Protein AF-Q12K02-F1 (afdb_monomer_lite)

Foldseek 3Di:
DVVVVVQVVAWEWEWEADQQWTWIAGPVPRDIDIFGAKWKWFADPVRDIDGPDGGPVCVVPHDPRIDIDRQQDDDQGRGDDLVSLLVSLLVRQCVPDPDVPDRGAHAYEYDYPDNQVVHDDPVNVVSVQVSVVSSRYPHYHD

Secondary structure (DSSP, 8-state):
-HHHHHTTS--EEEEEE-SS-EEEEETTT--EEEE---EEEEE-TTS-EEEEEESHHHHHT--TTEEEE-TT--SSSS-S-HHHHHHHHHHHHHHT-S-TTS----EEEEEE-SS-TT---HHHHHHHHHHHHHHT-SEEE-

Radius of gyration: 15.6 Å; chains: 1; bounding box: 37×42×51 Å

Organism: Shewanella denitrificans (strain OS217 / ATCC BAA-1090 / DSM 15013) (NCBI:txid318161)

Structure (mmCIF, N/CA/C/O backbone):
data_AF-Q12K02-F1
#
_entry.id   AF-Q12K02-F1
#
loop_
_atom_site.group_PDB
_atom_site.id
_atom_site.type_symbol
_atom_site.label_atom_id
_atom_site.label_alt_id
_atom_site.label_comp_id
_atom_site.label_asym_id
_atom_site.label_entity_id
_atom_site.label_seq_id
_atom_site.pdbx_PDB_ins_code
_atom_site.Cartn_x
_atom_site.Cartn_y
_atom_site.Cartn_z
_atom_site.occupancy
_atom_site.B_iso_or_equiv
_atom_site.auth_seq_id
_atom_site.auth_comp_id
_atom_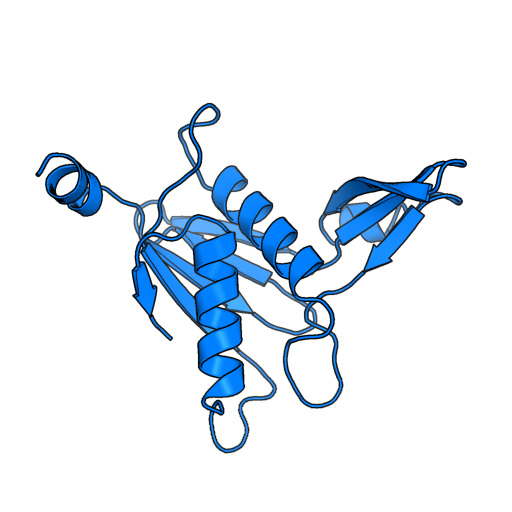site.auth_asym_id
_atom_site.auth_atom_id
_atom_site.pdbx_PDB_model_num
ATOM 1 N N . MET A 1 1 ? 4.641 10.900 27.550 1.00 46.25 1 MET A N 1
ATOM 2 C CA . MET A 1 1 ? 3.232 10.956 28.011 1.00 46.25 1 MET A CA 1
ATOM 3 C C . MET A 1 1 ? 2.286 11.585 26.981 1.00 46.25 1 MET A C 1
ATOM 5 O O . MET A 1 1 ? 1.245 10.995 26.735 1.00 46.25 1 MET A O 1
ATOM 9 N N . LEU A 1 2 ? 2.656 12.682 26.302 1.00 50.12 2 LEU A N 1
ATOM 10 C CA . LEU A 1 2 ? 1.834 13.345 25.263 1.00 50.12 2 LEU A CA 1
ATOM 11 C C . LEU A 1 2 ? 1.413 12.450 24.074 1.00 50.12 2 LEU A C 1
ATOM 13 O O . LEU A 1 2 ? 0.285 12.533 23.598 1.00 50.12 2 LEU A O 1
ATOM 17 N N . THR A 1 3 ? 2.276 11.533 23.629 1.00 49.56 3 THR A N 1
ATOM 18 C CA . THR A 1 3 ? 1.998 10.611 22.507 1.00 49.56 3 THR A CA 1
ATOM 19 C C . THR A 1 3 ? 0.842 9.638 22.760 1.00 49.56 3 THR A C 1
ATOM 21 O O . THR A 1 3 ? 0.254 9.134 21.809 1.00 49.56 3 THR A O 1
ATOM 24 N N . ARG A 1 4 ? 0.506 9.378 24.028 1.00 49.53 4 ARG A N 1
ATOM 25 C CA . ARG A 1 4 ? -0.498 8.387 24.443 1.00 49.53 4 ARG A CA 1
ATOM 26 C C . ARG A 1 4 ? -1.923 8.959 24.489 1.00 49.53 4 ARG A C 1
ATOM 28 O O . ARG A 1 4 ? -2.883 8.203 24.413 1.00 49.53 4 ARG A O 1
ATOM 35 N N . ILE A 1 5 ? -2.048 10.284 24.589 1.00 52.69 5 ILE A N 1
ATOM 36 C CA . ILE A 1 5 ? -3.331 11.004 24.533 1.00 52.69 5 ILE A CA 1
ATOM 37 C C . ILE A 1 5 ? -3.736 11.215 23.068 1.00 52.69 5 ILE A C 1
ATOM 39 O O . ILE A 1 5 ? -4.871 10.949 22.692 1.00 52.69 5 ILE A O 1
ATOM 43 N N . LEU A 1 6 ? -2.777 11.573 22.207 1.00 52.81 6 LEU A N 1
ATOM 44 C CA . LEU A 1 6 ? -3.003 11.711 20.762 1.00 52.81 6 LEU A CA 1
ATOM 45 C C . LEU A 1 6 ? -3.341 10.375 20.072 1.00 52.81 6 LEU A C 1
ATOM 47 O O . LEU A 1 6 ? -4.011 10.374 19.045 1.00 52.81 6 LEU A O 1
ATOM 51 N N . SER A 1 7 ? -2.928 9.230 20.632 1.00 53.25 7 SER A N 1
ATOM 52 C CA . SER A 1 7 ? -3.224 7.911 20.053 1.00 53.25 7 SER A CA 1
ATOM 53 C C . SER A 1 7 ? -4.678 7.454 20.224 1.00 53.25 7 SER A C 1
ATOM 55 O O . SER A 1 7 ? -5.087 6.505 19.553 1.00 53.25 7 SER A O 1
ATOM 57 N N . HIS A 1 8 ? -5.462 8.092 21.101 1.00 53.00 8 HIS A N 1
ATOM 58 C CA . HIS A 1 8 ? -6.903 7.829 21.220 1.00 53.00 8 HIS A CA 1
ATOM 59 C C . HIS A 1 8 ? -7.717 8.473 20.090 1.00 53.00 8 HIS A C 1
ATOM 61 O O . HIS A 1 8 ? -8.802 7.992 19.793 1.00 53.00 8 HIS A O 1
ATOM 67 N N . PHE A 1 9 ? -7.168 9.495 19.428 1.00 62.44 9 PHE A N 1
ATOM 68 C CA . PHE A 1 9 ? -7.780 10.176 18.281 1.00 62.44 9 PHE A CA 1
ATOM 69 C C . PHE A 1 9 ? -7.137 9.787 16.941 1.00 62.44 9 PHE A C 1
ATOM 71 O O . PHE A 1 9 ? -7.443 10.380 15.911 1.00 62.44 9 PHE A O 1
ATOM 78 N N . ALA A 1 10 ? -6.212 8.822 16.944 1.00 71.06 10 ALA A N 1
ATOM 79 C CA . ALA A 1 10 ? -5.603 8.327 15.717 1.00 71.06 10 ALA A CA 1
ATOM 80 C C . ALA A 1 10 ? -6.643 7.545 14.908 1.00 71.06 10 ALA A C 1
ATOM 82 O O . ALA A 1 10 ? -7.257 6.618 15.445 1.00 71.06 10 ALA A O 1
ATOM 83 N N . SER A 1 11 ? -6.811 7.899 13.630 1.00 84.06 11 SER A N 1
ATOM 84 C CA . SER A 1 11 ? -7.697 7.163 12.733 1.00 84.06 11 SER A CA 1
ATOM 85 C C . SER A 1 11 ? -7.277 5.699 12.632 1.00 84.06 11 SER A C 1
ATOM 87 O O . SER A 1 11 ? -6.092 5.353 12.733 1.00 84.06 11 SER A O 1
ATOM 89 N N . VAL A 1 12 ? -8.272 4.830 12.476 1.00 93.81 12 VAL A N 1
ATOM 90 C CA . VAL A 1 12 ? -8.063 3.402 12.253 1.00 93.81 12 VAL A CA 1
ATOM 91 C C . VAL A 1 12 ? -8.254 3.148 10.767 1.00 93.81 12 VAL A C 1
ATOM 93 O O . VAL A 1 12 ? -9.364 3.280 10.259 1.00 93.81 12 VAL A O 1
ATOM 96 N N . LEU A 1 13 ? -7.172 2.792 10.079 1.00 96.75 13 LEU A N 1
ATOM 97 C CA . LEU A 1 13 ? -7.203 2.447 8.664 1.00 96.75 13 LEU A CA 1
ATOM 98 C C . LEU A 1 13 ? -7.251 0.930 8.500 1.00 96.75 13 LEU A C 1
ATOM 100 O O . LEU A 1 13 ? -6.375 0.214 8.990 1.00 96.75 13 LEU A O 1
ATOM 104 N N . TYR A 1 14 ? -8.254 0.445 7.782 1.00 98.31 14 TYR A N 1
ATOM 105 C CA . TYR A 1 14 ? -8.332 -0.940 7.344 1.00 98.31 14 TYR A CA 1
ATOM 106 C C . TYR A 1 14 ? -7.779 -1.058 5.926 1.00 98.31 14 TYR A C 1
ATOM 108 O O . TYR A 1 14 ? -8.332 -0.491 4.986 1.00 98.31 14 TYR A O 1
ATOM 116 N N . VAL A 1 15 ? -6.657 -1.759 5.795 1.00 98.50 15 VAL A N 1
ATOM 117 C CA . VAL A 1 15 ? -5.875 -1.913 4.569 1.00 98.50 15 VAL A CA 1
ATOM 118 C C . VAL A 1 15 ? -6.070 -3.326 4.042 1.00 98.50 15 VAL A C 1
ATOM 120 O O . VAL A 1 15 ? -5.640 -4.291 4.667 1.00 98.50 15 VAL A O 1
ATOM 123 N N . GLN A 1 16 ? -6.687 -3.443 2.875 1.00 98.50 16 GLN A N 1
ATOM 124 C CA . GLN A 1 16 ? -6.903 -4.699 2.170 1.00 98.50 16 GLN A CA 1
ATOM 125 C C . GLN A 1 16 ? -6.043 -4.728 0.907 1.00 98.50 16 GLN A C 1
ATOM 127 O O . GLN A 1 16 ? -6.079 -3.787 0.108 1.00 98.50 16 GLN A O 1
ATOM 132 N N . ILE A 1 17 ? -5.266 -5.798 0.738 1.00 98.19 17 ILE A N 1
ATOM 133 C CA . ILE A 1 17 ? -4.251 -5.899 -0.317 1.00 98.19 17 ILE A CA 1
ATOM 134 C C . ILE A 1 17 ? -4.524 -7.126 -1.184 1.00 98.19 17 ILE A C 1
ATOM 136 O O . ILE A 1 17 ? -4.502 -8.251 -0.687 1.00 98.19 17 ILE A O 1
ATOM 140 N N . TRP A 1 18 ? -4.731 -6.894 -2.477 1.00 97.69 18 TRP A N 1
ATOM 141 C CA . TRP A 1 18 ? -4.741 -7.892 -3.547 1.00 97.69 18 TRP A CA 1
ATOM 142 C C . TRP A 1 18 ? -3.586 -7.601 -4.511 1.00 97.69 18 TRP A C 1
ATOM 144 O O . TRP A 1 18 ? -2.977 -6.530 -4.458 1.00 97.69 18 TRP A O 1
ATOM 154 N N . GLU A 1 19 ? -3.312 -8.510 -5.446 1.00 96.94 19 GLU A N 1
ATOM 155 C CA . GLU A 1 19 ? -2.335 -8.230 -6.503 1.00 96.94 19 GLU A CA 1
ATOM 156 C C . GLU A 1 19 ? -2.779 -7.071 -7.413 1.00 96.94 19 GLU A C 1
ATOM 158 O O . GLU A 1 19 ? -1.957 -6.257 -7.826 1.00 96.94 19 GLU A O 1
ATOM 163 N N . ASN A 1 20 ? -4.075 -6.963 -7.711 1.00 97.12 20 ASN A N 1
ATOM 164 C CA . ASN A 1 20 ? -4.618 -5.991 -8.667 1.00 97.12 20 ASN A CA 1
ATOM 165 C C . ASN A 1 20 ? -5.382 -4.824 -8.018 1.00 97.12 20 ASN A C 1
ATOM 167 O O . ASN A 1 20 ? -5.868 -3.948 -8.733 1.00 97.12 20 ASN A O 1
ATOM 171 N N . ARG A 1 21 ? -5.490 -4.794 -6.685 1.00 98.00 21 ARG A N 1
ATOM 172 C CA . ARG A 1 21 ? -6.269 -3.793 -5.950 1.00 98.00 21 ARG A CA 1
ATOM 173 C C . ARG A 1 21 ? -5.655 -3.509 -4.587 1.00 98.00 21 ARG A C 1
ATOM 175 O O . ARG A 1 21 ? -5.297 -4.422 -3.849 1.00 98.00 21 ARG A O 1
ATOM 182 N N . LEU A 1 22 ? -5.611 -2.238 -4.224 1.00 98.50 22 LEU A N 1
ATOM 183 C CA . LE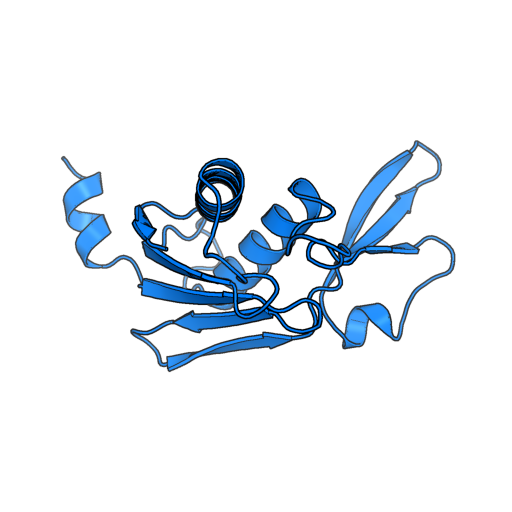U A 1 22 ? -5.353 -1.769 -2.874 1.00 98.50 22 LEU A CA 1
ATOM 184 C C . LEU A 1 22 ? -6.566 -0.969 -2.412 1.00 98.50 22 LEU A C 1
ATOM 186 O O . LEU A 1 22 ? -6.901 0.051 -3.012 1.00 98.50 22 LEU A O 1
ATOM 190 N N . LYS A 1 23 ? -7.182 -1.408 -1.313 1.00 98.62 23 LYS A N 1
ATOM 191 C CA . LYS A 1 23 ? -8.268 -0.675 -0.667 1.00 98.62 23 LYS A CA 1
ATOM 192 C C . LYS A 1 23 ? -7.862 -0.276 0.742 1.00 98.62 23 LYS A C 1
ATOM 194 O O . LYS A 1 23 ? -7.503 -1.128 1.549 1.00 98.62 23 LYS A O 1
ATOM 199 N N . VAL A 1 24 ? -7.957 1.007 1.059 1.00 98.31 24 VAL A N 1
ATOM 200 C CA . VAL A 1 24 ? -7.751 1.540 2.405 1.00 98.31 24 VAL A CA 1
ATOM 201 C C . VAL A 1 24 ? -9.012 2.270 2.822 1.00 98.31 24 VAL A C 1
ATOM 203 O O . VAL A 1 24 ? -9.460 3.172 2.126 1.00 98.31 24 VAL A O 1
ATOM 206 N N . THR A 1 25 ? -9.605 1.857 3.935 1.00 97.88 25 THR A N 1
ATOM 207 C CA . THR A 1 25 ? -10.814 2.477 4.489 1.00 97.88 25 THR A CA 1
ATOM 208 C C . THR A 1 25 ? -10.475 3.126 5.816 1.00 97.88 25 THR A C 1
ATOM 210 O O . THR A 1 25 ? -9.949 2.450 6.703 1.00 97.88 25 THR A O 1
ATOM 213 N N . ASP A 1 26 ? -10.785 4.408 5.973 1.00 95.19 26 ASP A N 1
ATOM 214 C CA . ASP A 1 26 ? -10.817 5.020 7.295 1.00 95.19 26 ASP A CA 1
ATOM 215 C C . ASP A 1 26 ? -12.116 4.606 7.987 1.00 95.19 26 ASP A C 1
ATOM 217 O O . ASP A 1 26 ? -13.214 4.954 7.560 1.00 95.19 26 ASP A O 1
ATOM 221 N N . ILE A 1 27 ? -11.999 3.816 9.053 1.00 93.81 27 ILE A N 1
ATOM 222 C CA . ILE A 1 27 ? -13.157 3.273 9.771 1.00 93.81 27 ILE A CA 1
ATOM 223 C C . ILE A 1 27 ? -13.957 4.378 10.471 1.00 93.81 27 ILE A C 1
ATOM 225 O O . ILE A 1 27 ? -15.151 4.215 10.709 1.00 93.81 27 ILE A O 1
ATOM 229 N N . SER A 1 28 ? -13.312 5.492 10.815 1.00 87.75 28 SER A N 1
ATOM 230 C CA . SER A 1 28 ? -13.957 6.588 11.532 1.00 87.75 28 SER A CA 1
ATOM 231 C C . SER A 1 28 ? -14.762 7.503 10.613 1.00 87.75 28 SER A C 1
ATOM 233 O O . SER A 1 28 ? -15.847 7.932 11.001 1.00 87.75 28 SER A O 1
ATOM 235 N N . THR A 1 29 ? -14.265 7.779 9.403 1.00 90.38 29 THR A N 1
ATOM 236 C CA . THR A 1 29 ? -14.939 8.672 8.443 1.00 90.38 29 THR A CA 1
ATOM 237 C C . THR A 1 29 ? -15.733 7.921 7.375 1.00 90.38 29 THR A C 1
ATOM 239 O O . THR A 1 29 ? -16.635 8.492 6.769 1.00 90.38 29 THR A O 1
ATOM 242 N N . GLY A 1 30 ? -15.417 6.646 7.139 1.00 91.62 30 GLY A N 1
ATOM 243 C CA . GLY A 1 30 ? -15.958 5.850 6.038 1.00 91.62 30 GLY A CA 1
ATOM 244 C C . GLY A 1 30 ? -15.330 6.168 4.678 1.00 91.62 30 GLY A C 1
ATOM 245 O O . GLY A 1 30 ? -15.727 5.572 3.679 1.00 91.62 30 GLY A O 1
ATOM 246 N N . GLU A 1 31 ? -14.361 7.086 4.616 1.00 94.69 31 GLU A N 1
ATOM 247 C CA . GLU A 1 31 ? -13.659 7.419 3.378 1.00 94.69 31 GLU A CA 1
ATOM 248 C C . GLU A 1 31 ? -12.785 6.257 2.908 1.00 94.69 31 GLU A C 1
ATOM 250 O O . GLU A 1 31 ? -12.220 5.498 3.703 1.00 94.69 31 GLU A O 1
ATOM 255 N N . VAL A 1 32 ? -12.666 6.124 1.587 1.00 97.50 32 VAL A N 1
ATOM 256 C CA . VAL A 1 32 ? -12.004 4.984 0.958 1.00 97.50 32 VAL A CA 1
ATOM 257 C C . VAL A 1 32 ? -11.033 5.456 -0.116 1.00 97.50 32 VAL A C 1
ATOM 259 O O . VAL A 1 32 ? -11.397 6.200 -1.023 1.00 97.50 32 VAL A O 1
ATOM 262 N N . PHE A 1 33 ? -9.802 4.962 -0.038 1.00 97.62 33 PHE A N 1
ATOM 263 C CA . PHE A 1 33 ? -8.878 4.888 -1.161 1.00 97.62 33 PHE A CA 1
ATOM 264 C C . PHE A 1 33 ? -9.020 3.501 -1.794 1.00 97.62 33 PHE A C 1
ATOM 266 O O . PHE A 1 33 ? -8.886 2.505 -1.087 1.00 97.62 33 PHE A O 1
ATOM 273 N N . ASP A 1 34 ? -9.313 3.419 -3.089 1.00 98.31 34 ASP A N 1
ATOM 274 C CA . ASP A 1 34 ? -9.562 2.156 -3.792 1.00 98.31 34 ASP A CA 1
ATOM 275 C C . ASP A 1 34 ? -9.055 2.255 -5.232 1.00 98.31 34 ASP A C 1
ATOM 277 O O . ASP A 1 34 ? -9.662 2.936 -6.058 1.00 98.31 34 ASP A O 1
ATOM 281 N N . ASP A 1 35 ? -7.907 1.642 -5.519 1.00 98.25 35 ASP A N 1
ATOM 282 C CA . ASP A 1 35 ? -7.286 1.699 -6.846 1.00 98.25 35 ASP A CA 1
ATOM 283 C C . ASP A 1 35 ? -6.373 0.486 -7.089 1.00 98.25 35 ASP A C 1
ATOM 285 O O . ASP A 1 35 ? -6.071 -0.292 -6.180 1.00 98.25 35 ASP A O 1
ATOM 289 N N . ALA A 1 36 ? -5.899 0.327 -8.322 1.00 97.81 36 ALA A N 1
ATOM 290 C CA . ALA A 1 36 ? -4.865 -0.638 -8.657 1.00 97.81 36 ALA A CA 1
ATOM 291 C C . ALA A 1 36 ? -3.506 -0.218 -8.055 1.00 97.81 36 ALA A C 1
ATOM 293 O O . ALA A 1 36 ? -3.158 0.966 -8.089 1.00 97.81 36 ALA A O 1
ATOM 294 N N . PRO A 1 37 ? -2.688 -1.158 -7.547 1.00 97.50 37 PRO A N 1
ATOM 295 C CA . PRO A 1 37 ? -1.451 -0.855 -6.830 1.00 97.50 37 PRO A CA 1
ATOM 296 C C . PRO A 1 37 ? -0.274 -0.526 -7.766 1.00 97.50 37 PRO A C 1
ATOM 298 O O . PRO A 1 37 ? 0.861 -0.909 -7.502 1.00 97.50 37 PRO A O 1
ATOM 301 N N . TYR A 1 38 ? -0.514 0.175 -8.872 1.00 98.25 38 TYR A N 1
ATOM 302 C CA . TYR A 1 38 ? 0.555 0.602 -9.773 1.00 98.25 38 TYR A CA 1
ATOM 303 C C . TYR A 1 38 ? 1.212 1.879 -9.263 1.00 98.25 38 TYR A C 1
ATOM 305 O O . TYR A 1 38 ? 0.534 2.849 -8.923 1.00 98.25 38 TYR A O 1
ATOM 313 N N . VAL A 1 39 ? 2.540 1.890 -9.251 1.00 98.12 39 VAL A N 1
ATOM 314 C CA . VAL A 1 39 ? 3.355 3.068 -8.961 1.00 98.12 39 VAL A CA 1
ATOM 315 C C . VAL A 1 39 ? 4.198 3.367 -10.187 1.00 98.12 39 VAL A C 1
ATOM 317 O O . VAL A 1 39 ? 4.962 2.520 -10.651 1.00 98.12 39 VAL A O 1
ATOM 320 N N . ILE A 1 40 ? 4.049 4.579 -10.709 1.00 98.06 40 ILE A N 1
ATOM 321 C CA . ILE A 1 40 ? 4.762 5.049 -11.888 1.00 98.06 40 ILE A CA 1
ATOM 322 C C . ILE A 1 40 ? 6.016 5.773 -11.439 1.00 98.06 40 ILE A C 1
ATOM 324 O O . ILE A 1 40 ? 5.961 6.717 -10.645 1.00 98.06 40 ILE A O 1
ATOM 328 N N . ILE A 1 41 ? 7.153 5.293 -11.927 1.00 97.12 41 ILE A N 1
ATOM 329 C CA . ILE A 1 41 ? 8.470 5.802 -11.580 1.00 97.12 41 ILE A CA 1
ATOM 330 C C . ILE A 1 41 ? 9.085 6.410 -12.830 1.00 97.12 41 ILE A C 1
ATOM 332 O O . ILE A 1 41 ? 9.366 5.707 -13.800 1.00 97.12 41 ILE A O 1
ATOM 336 N N . LYS A 1 42 ? 9.341 7.712 -12.780 1.00 96.25 42 LYS A N 1
ATOM 337 C CA . LYS A 1 42 ? 10.092 8.427 -13.805 1.00 96.25 42 LYS A CA 1
ATOM 338 C C . LYS A 1 42 ? 11.584 8.303 -13.534 1.00 96.25 42 LYS A C 1
ATOM 340 O O . LYS A 1 42 ? 12.032 8.527 -12.406 1.00 96.25 42 LYS A O 1
ATOM 345 N N . ILE A 1 43 ? 12.338 7.954 -14.572 1.00 92.94 43 ILE A N 1
ATOM 346 C CA . ILE A 1 43 ? 13.792 7.786 -14.518 1.00 92.94 43 ILE A CA 1
ATOM 347 C C . ILE A 1 43 ? 14.438 8.949 -15.270 1.00 92.94 43 ILE A C 1
ATOM 349 O O . ILE A 1 43 ? 14.112 9.208 -16.428 1.00 92.94 43 ILE A O 1
ATOM 353 N N . PHE A 1 44 ? 15.352 9.653 -14.608 1.00 91.06 44 PHE A N 1
ATOM 354 C CA . PHE A 1 44 ? 16.140 10.723 -15.220 1.00 91.06 44 PHE A CA 1
ATOM 355 C C . PHE A 1 44 ? 17.512 10.223 -15.675 1.00 91.06 44 PHE A C 1
ATOM 357 O O . PHE A 1 44 ? 18.019 9.222 -15.171 1.00 91.06 44 PHE A O 1
ATOM 364 N N . ASP A 1 45 ? 18.159 10.978 -16.565 1.00 85.44 45 ASP A N 1
ATOM 365 C CA . ASP A 1 45 ? 19.437 10.616 -17.200 1.00 85.44 45 ASP A CA 1
ATOM 366 C C . ASP A 1 45 ? 20.577 10.327 -16.204 1.00 85.44 45 ASP A C 1
ATOM 368 O O . ASP A 1 45 ? 21.511 9.590 -16.508 1.00 85.44 45 ASP A O 1
ATOM 372 N N . LYS A 1 46 ? 20.497 10.875 -14.984 1.00 86.44 46 LYS A N 1
ATOM 373 C CA . LYS A 1 46 ? 21.469 10.650 -13.897 1.00 86.44 46 LYS A CA 1
ATOM 374 C C . LYS A 1 46 ? 21.139 9.445 -13.002 1.00 86.44 46 LYS A C 1
ATOM 376 O O . LYS A 1 46 ? 21.767 9.274 -11.962 1.00 86.44 46 LYS A O 1
ATOM 381 N N . GLY A 1 47 ? 20.141 8.637 -13.364 1.00 83.62 47 GLY A N 1
ATOM 382 C CA . GLY A 1 47 ? 19.669 7.493 -12.576 1.00 83.62 47 GLY A CA 1
ATOM 383 C C . GLY A 1 47 ? 18.778 7.861 -11.384 1.00 83.62 47 GLY A C 1
ATOM 384 O O . GLY A 1 47 ? 18.380 6.977 -10.624 1.00 83.62 47 GLY A O 1
ATOM 385 N N . GLU A 1 48 ? 18.446 9.144 -11.217 1.00 89.94 48 GLU A N 1
ATOM 386 C CA . GLU A 1 48 ? 17.475 9.602 -10.224 1.00 89.94 48 GLU A CA 1
ATOM 387 C C . GLU A 1 48 ? 16.083 9.050 -10.556 1.00 89.94 48 GLU A C 1
ATOM 389 O O . GLU A 1 48 ? 15.663 9.039 -11.717 1.00 89.94 48 GLU A O 1
ATOM 394 N N . LYS A 1 49 ? 15.375 8.579 -9.526 1.00 91.62 49 LYS A N 1
ATOM 395 C CA . LYS A 1 49 ? 14.041 7.985 -9.638 1.00 91.62 49 LYS A CA 1
ATOM 396 C C . LYS A 1 49 ? 13.059 8.791 -8.808 1.00 91.62 49 LYS A C 1
ATOM 398 O O . LYS A 1 49 ? 13.283 8.978 -7.613 1.00 91.62 49 LYS A O 1
ATOM 403 N N . ILE A 1 50 ? 11.955 9.203 -9.420 1.00 94.06 50 ILE A N 1
ATOM 404 C CA . ILE A 1 50 ? 10.850 9.858 -8.712 1.00 94.06 50 ILE A CA 1
ATOM 405 C C . ILE A 1 50 ? 9.546 9.132 -8.995 1.00 94.06 50 ILE A C 1
ATOM 407 O O . ILE A 1 50 ? 9.341 8.616 -10.089 1.00 94.06 50 ILE A O 1
ATOM 411 N N . ILE A 1 51 ? 8.645 9.130 -8.019 1.00 95.50 51 ILE A N 1
ATOM 412 C CA . ILE A 1 51 ? 7.277 8.669 -8.243 1.00 95.50 51 ILE A CA 1
ATOM 413 C C . ILE A 1 51 ? 6.526 9.795 -8.952 1.00 95.50 51 ILE A C 1
ATOM 415 O O . ILE A 1 51 ? 6.356 10.871 -8.379 1.00 95.50 51 ILE A O 1
ATOM 419 N N . SER A 1 52 ? 6.110 9.560 -10.195 1.00 96.00 52 SER A N 1
ATOM 420 C CA . SER A 1 52 ? 5.365 10.528 -11.009 1.00 96.00 52 SER A CA 1
ATOM 421 C C . SER A 1 52 ? 3.855 10.292 -10.988 1.00 96.00 52 SER A C 1
ATOM 423 O O . SER A 1 52 ? 3.090 11.220 -11.246 1.00 96.00 52 SER A O 1
ATOM 425 N N . GLY A 1 53 ? 3.408 9.090 -10.614 1.00 96.50 53 GLY A N 1
ATOM 426 C CA . GLY A 1 53 ? 1.990 8.755 -10.541 1.00 96.50 53 GLY A CA 1
ATOM 427 C C . GLY A 1 53 ? 1.717 7.473 -9.765 1.00 96.50 53 GLY A C 1
ATOM 428 O O . GLY A 1 53 ? 2.613 6.665 -9.534 1.00 96.50 53 GLY A O 1
ATOM 429 N N . ILE A 1 54 ? 0.469 7.300 -9.338 1.00 97.44 54 ILE A N 1
ATOM 430 C CA . ILE A 1 54 ? -0.033 6.107 -8.649 1.00 97.44 54 ILE A CA 1
ATOM 431 C C . ILE A 1 54 ? -1.427 5.802 -9.197 1.00 97.44 54 ILE A C 1
ATOM 433 O O . ILE A 1 54 ? -2.182 6.731 -9.489 1.00 97.44 54 ILE A O 1
ATOM 437 N N . GLY A 1 55 ? -1.762 4.519 -9.306 1.00 96.81 55 GLY A N 1
ATOM 438 C CA . GLY A 1 55 ? -3.102 4.060 -9.648 1.00 96.81 55 GLY A CA 1
ATOM 439 C C . GLY A 1 55 ? -3.274 3.632 -11.100 1.00 96.81 55 GLY A C 1
ATOM 440 O O . GLY A 1 55 ? -2.378 3.747 -11.941 1.00 96.81 55 GLY A O 1
ATOM 441 N N . SER A 1 56 ? -4.470 3.133 -11.397 1.00 96.62 56 SER A N 1
ATOM 442 C CA . SER A 1 56 ? -4.864 2.642 -12.722 1.00 96.62 56 SER A CA 1
ATOM 443 C C . SER A 1 56 ? -4.759 3.714 -13.808 1.00 96.62 56 SER A C 1
ATOM 445 O O . SER A 1 56 ? -4.233 3.442 -14.886 1.00 96.62 56 SER A O 1
ATOM 447 N N . ILE A 1 57 ? -5.194 4.941 -13.510 1.00 96.19 57 ILE A N 1
ATOM 448 C CA . ILE A 1 57 ? -5.147 6.073 -14.447 1.00 96.19 57 ILE A CA 1
ATOM 449 C C . ILE A 1 57 ? -3.697 6.412 -14.805 1.00 96.19 57 ILE A C 1
ATOM 451 O O . ILE A 1 57 ? -3.368 6.543 -15.980 1.00 96.19 57 ILE A O 1
ATOM 455 N N . ALA A 1 58 ? -2.808 6.502 -13.811 1.00 95.81 58 ALA A N 1
ATOM 456 C CA . ALA A 1 58 ? -1.396 6.787 -14.057 1.00 95.81 58 ALA A CA 1
ATOM 457 C C . ALA A 1 58 ? -0.742 5.687 -14.912 1.00 95.81 58 ALA A C 1
ATOM 459 O O . ALA A 1 58 ? 0.027 5.979 -15.821 1.00 95.81 58 ALA A O 1
ATOM 460 N N . ASN A 1 59 ? -1.111 4.426 -14.675 1.00 96.56 59 ASN A N 1
ATOM 461 C CA . ASN A 1 59 ? -0.622 3.290 -15.451 1.00 96.56 59 ASN A CA 1
ATOM 462 C C . ASN A 1 59 ? -1.094 3.286 -16.917 1.00 96.56 59 ASN A C 1
ATOM 464 O O . ASN A 1 59 ? -0.368 2.814 -17.786 1.00 96.56 59 ASN A O 1
ATOM 468 N N . GLN A 1 60 ? -2.287 3.811 -17.211 1.00 96.06 60 GLN A N 1
ATOM 469 C CA . GLN A 1 60 ? -2.797 3.922 -18.587 1.00 96.06 60 GLN A CA 1
ATOM 470 C C . GLN A 1 60 ? -2.071 4.999 -19.407 1.00 96.06 60 GLN A C 1
ATOM 472 O O . GLN A 1 60 ? -2.030 4.910 -20.633 1.00 96.06 60 GLN A O 1
ATOM 477 N N . HIS A 1 61 ? -1.486 5.998 -18.744 1.00 95.06 61 HIS A N 1
ATOM 478 C CA . HIS A 1 61 ? -0.829 7.146 -19.372 1.00 95.06 61 HIS A CA 1
ATOM 479 C C . HIS A 1 61 ? 0.693 7.134 -19.170 1.00 95.06 61 HIS A C 1
ATOM 481 O O . HIS A 1 61 ? 1.288 8.165 -18.865 1.00 95.06 61 HIS A O 1
ATOM 487 N N . LEU A 1 62 ? 1.322 5.968 -19.337 1.00 94.75 62 LEU A N 1
ATOM 488 C CA . LEU A 1 62 ? 2.763 5.807 -19.148 1.00 94.75 62 LEU A CA 1
ATOM 489 C C . LEU A 1 62 ? 3.564 6.574 -20.215 1.00 94.75 62 LEU A C 1
ATOM 491 O O . LEU A 1 62 ? 3.380 6.355 -21.416 1.00 94.75 62 LEU A O 1
ATOM 495 N N . ALA A 1 63 ? 4.478 7.447 -19.788 1.00 93.69 63 ALA A N 1
ATOM 496 C CA . ALA A 1 63 ? 5.414 8.110 -20.693 1.00 93.69 63 ALA A CA 1
ATOM 497 C C . ALA A 1 63 ? 6.615 7.212 -21.050 1.00 93.69 63 ALA A C 1
ATOM 499 O O . ALA A 1 63 ? 6.918 6.227 -20.382 1.00 93.69 63 ALA A O 1
ATOM 500 N N . SER A 1 64 ? 7.362 7.582 -22.094 1.00 90.81 64 SER A N 1
ATOM 501 C CA . SER A 1 64 ? 8.517 6.806 -22.578 1.00 90.81 64 SER A CA 1
ATOM 502 C C . SER A 1 64 ? 9.687 6.711 -21.589 1.00 90.81 64 SER A C 1
ATOM 504 O O . SER A 1 64 ? 10.492 5.790 -21.694 1.00 90.81 64 SER A O 1
ATOM 506 N N . ASN A 1 65 ? 9.797 7.641 -20.636 1.00 92.44 65 ASN A N 1
ATOM 507 C CA . ASN A 1 65 ? 10.811 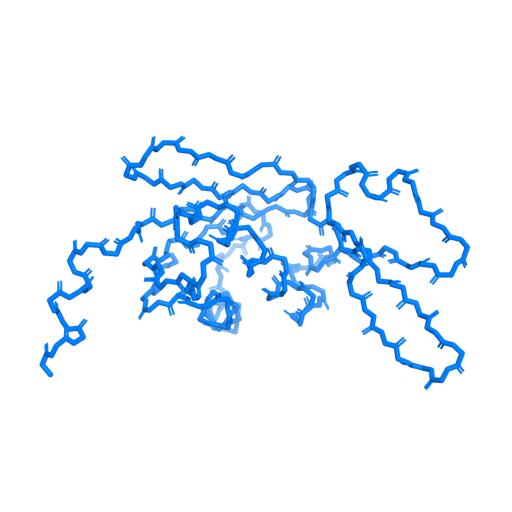7.639 -19.575 1.00 92.44 65 ASN A CA 1
ATOM 508 C C . ASN A 1 65 ? 10.260 7.211 -18.206 1.00 92.44 65 ASN A C 1
ATOM 510 O O . ASN A 1 65 ? 10.855 7.513 -17.166 1.00 92.44 65 ASN A O 1
ATOM 514 N N . GLU A 1 66 ? 9.120 6.527 -18.205 1.00 96.31 66 GLU A N 1
ATOM 515 C CA . GLU A 1 66 ? 8.471 6.019 -17.008 1.00 96.31 66 GLU A CA 1
ATOM 516 C C . GLU A 1 66 ? 8.367 4.499 -17.043 1.00 96.31 66 GLU A C 1
ATOM 518 O O . GLU A 1 66 ? 8.222 3.876 -18.094 1.00 96.31 66 GLU A O 1
ATOM 523 N N . ILE A 1 67 ? 8.429 3.897 -15.860 1.00 96.50 67 ILE A N 1
ATOM 524 C CA . ILE A 1 67 ? 8.156 2.479 -15.659 1.00 96.50 67 ILE A CA 1
ATOM 525 C C . ILE A 1 67 ? 6.996 2.323 -14.685 1.00 96.50 67 ILE A C 1
ATOM 527 O O . ILE A 1 67 ? 6.864 3.094 -13.734 1.00 96.50 67 ILE A O 1
ATOM 531 N N . SER A 1 68 ? 6.177 1.301 -14.906 1.00 97.50 68 SER A N 1
ATOM 532 C CA . SER A 1 68 ? 5.132 0.906 -13.968 1.00 97.50 68 SER A CA 1
ATOM 533 C C . SER A 1 68 ? 5.606 -0.260 -13.117 1.00 97.50 68 SER A C 1
ATOM 535 O O . SER A 1 68 ? 6.095 -1.263 -13.641 1.00 97.50 68 SER A O 1
ATOM 537 N N . VAL A 1 69 ? 5.463 -0.129 -11.801 1.00 97.75 69 VAL A N 1
ATOM 538 C CA . VAL A 1 69 ? 5.805 -1.175 -10.838 1.00 97.75 69 VAL A CA 1
ATOM 539 C C . VAL A 1 69 ? 4.576 -1.505 -10.004 1.00 97.75 69 VAL A C 1
ATOM 541 O O . VAL A 1 69 ? 3.951 -0.616 -9.427 1.00 97.75 69 VAL A O 1
ATOM 544 N N . ASN A 1 70 ? 4.248 -2.793 -9.914 1.00 97.81 70 ASN A N 1
ATOM 545 C CA . ASN A 1 70 ? 3.265 -3.307 -8.967 1.00 97.81 70 ASN A CA 1
ATOM 546 C C . ASN A 1 70 ? 4.006 -4.006 -7.811 1.00 97.81 70 ASN A C 1
ATOM 548 O O . ASN A 1 70 ? 4.584 -5.073 -8.046 1.00 97.81 70 ASN A O 1
ATOM 552 N N . PRO A 1 71 ? 3.985 -3.450 -6.583 1.00 97.44 71 PRO A N 1
ATOM 553 C CA . PRO A 1 71 ? 4.716 -3.976 -5.435 1.00 97.44 71 PRO A CA 1
ATOM 554 C C . PRO A 1 71 ? 4.099 -5.245 -4.833 1.00 97.44 71 PRO A C 1
ATOM 556 O O . PRO A 1 71 ? 4.725 -5.862 -3.969 1.00 97.44 71 PRO A O 1
ATOM 559 N N . PHE A 1 72 ? 2.896 -5.642 -5.263 1.00 97.25 72 PHE A N 1
ATOM 560 C CA . PHE A 1 72 ? 2.160 -6.796 -4.733 1.00 97.25 72 PHE A CA 1
ATOM 561 C C . PHE A 1 72 ? 2.008 -7.947 -5.747 1.00 97.25 72 PHE A C 1
ATOM 563 O O . PHE A 1 72 ? 1.396 -8.980 -5.462 1.00 97.25 72 PHE A O 1
ATOM 570 N N . SER A 1 73 ? 2.622 -7.801 -6.924 1.00 96.12 73 SER A N 1
ATOM 571 C CA . SER A 1 73 ? 2.615 -8.787 -8.008 1.00 96.12 73 SER A CA 1
ATOM 572 C C . SER A 1 73 ? 3.802 -9.745 -7.912 1.00 96.12 73 SER A C 1
ATOM 574 O O . SER A 1 73 ? 4.850 -9.516 -8.517 1.00 96.12 73 SER A O 1
ATOM 576 N N . HIS A 1 74 ? 3.641 -10.843 -7.171 1.00 94.69 74 HIS A N 1
ATOM 577 C CA . HIS A 1 74 ? 4.630 -11.925 -7.107 1.00 94.69 74 HIS A CA 1
ATOM 578 C C . HIS A 1 74 ? 3.974 -13.324 -7.069 1.00 94.69 74 HIS A C 1
ATOM 580 O O . HIS A 1 74 ? 2.963 -13.488 -6.392 1.00 94.69 74 HIS A O 1
ATOM 586 N N . PRO A 1 75 ? 4.526 -14.372 -7.717 1.00 90.56 75 PRO A N 1
ATOM 587 C CA . PRO A 1 75 ? 3.812 -15.645 -7.912 1.00 90.56 75 PRO A CA 1
ATOM 588 C C . PRO A 1 75 ? 3.417 -16.412 -6.644 1.00 9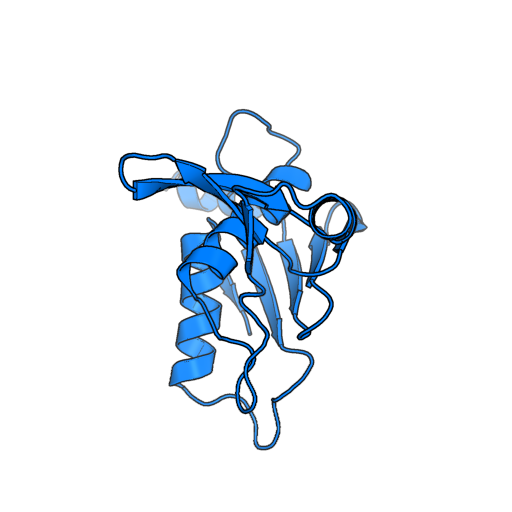0.56 75 PRO A C 1
ATOM 590 O O . PRO A 1 75 ? 2.499 -17.221 -6.686 1.00 90.56 75 PRO A O 1
ATOM 593 N N . ARG A 1 76 ? 4.140 -16.216 -5.534 1.00 88.94 76 ARG A N 1
ATOM 594 C CA . ARG A 1 76 ? 3.954 -17.001 -4.294 1.00 88.94 76 ARG A CA 1
ATOM 595 C C . ARG A 1 76 ? 3.539 -16.192 -3.073 1.00 88.94 76 ARG A C 1
ATOM 597 O O . ARG A 1 76 ? 3.032 -16.769 -2.129 1.00 88.94 76 ARG A O 1
ATOM 604 N N . VAL A 1 77 ? 3.808 -14.889 -3.076 1.00 90.50 77 VAL A N 1
ATOM 605 C CA . VAL A 1 77 ? 3.563 -13.998 -1.933 1.00 90.50 77 VAL A CA 1
ATOM 606 C C . VAL A 1 77 ? 3.019 -12.677 -2.465 1.00 90.50 77 VAL A C 1
ATOM 608 O O . VAL A 1 77 ? 3.242 -12.351 -3.628 1.00 90.50 77 VAL A O 1
ATOM 611 N N . LEU A 1 78 ? 2.319 -11.898 -1.647 1.00 91.56 78 LEU A N 1
ATOM 612 C CA . LEU A 1 78 ? 1.770 -10.588 -2.037 1.00 91.56 78 LEU A CA 1
ATOM 613 C C . LEU A 1 78 ? 2.815 -9.453 -2.020 1.00 91.56 78 LEU A C 1
ATOM 615 O O . LEU A 1 78 ? 2.465 -8.298 -1.832 1.00 91.56 78 LEU A O 1
ATOM 619 N N . PHE A 1 79 ? 4.100 -9.761 -2.198 1.00 86.94 79 PHE A N 1
ATOM 620 C CA . PHE A 1 79 ? 5.197 -8.791 -2.190 1.00 86.94 79 PHE A CA 1
ATOM 621 C C . PHE A 1 79 ? 6.203 -9.078 -3.302 1.00 86.94 79 PHE A C 1
ATOM 623 O O . PHE A 1 79 ? 6.784 -10.160 -3.353 1.00 86.94 79 PHE A O 1
ATOM 630 N N . SER A 1 80 ? 6.455 -8.086 -4.147 1.00 91.88 80 SER A N 1
ATOM 631 C CA . SER A 1 80 ? 7.542 -8.064 -5.133 1.00 91.88 80 SER A CA 1
ATOM 632 C C . SER A 1 80 ? 8.550 -6.952 -4.840 1.00 91.88 80 SER A C 1
ATOM 634 O O . SER A 1 80 ? 9.751 -7.176 -4.961 1.00 91.88 80 SER A O 1
ATOM 636 N N . ASP A 1 81 ? 8.075 -5.778 -4.410 1.00 95.38 81 ASP A N 1
ATOM 637 C CA . ASP A 1 81 ? 8.904 -4.610 -4.104 1.00 95.38 81 ASP A CA 1
ATOM 638 C C . ASP A 1 81 ? 8.399 -3.895 -2.842 1.00 95.38 81 ASP A C 1
ATOM 640 O O . ASP A 1 81 ? 7.371 -3.214 -2.835 1.00 95.38 81 ASP A O 1
ATOM 644 N N . PHE A 1 82 ? 9.146 -4.050 -1.748 1.00 95.12 82 PHE A N 1
ATOM 645 C CA . PHE A 1 82 ? 8.786 -3.474 -0.454 1.00 95.12 82 PHE A CA 1
ATOM 646 C C . PHE A 1 82 ? 8.822 -1.942 -0.462 1.00 95.12 82 PHE A C 1
ATOM 648 O O . PHE A 1 82 ? 7.936 -1.300 0.101 1.00 95.12 82 PHE A O 1
ATOM 655 N N . TYR A 1 83 ? 9.838 -1.344 -1.088 1.00 95.12 83 TYR A N 1
ATOM 656 C CA . TYR A 1 83 ? 10.026 0.106 -1.063 1.00 95.12 83 TYR A CA 1
ATOM 657 C C . TYR A 1 83 ? 8.910 0.810 -1.833 1.00 95.12 83 TYR A C 1
ATOM 659 O O . TYR A 1 83 ? 8.326 1.782 -1.351 1.00 95.12 83 TYR A O 1
ATOM 667 N N . VAL A 1 84 ? 8.565 0.282 -3.008 1.00 96.81 84 VAL A N 1
ATOM 668 C CA . VAL A 1 84 ? 7.453 0.796 -3.811 1.00 96.81 84 VAL A CA 1
ATOM 669 C C . VAL A 1 84 ? 6.121 0.612 -3.075 1.00 96.81 84 VAL A C 1
ATOM 671 O O . VAL A 1 84 ? 5.312 1.542 -3.038 1.00 96.81 84 VAL A O 1
ATOM 674 N N . GLY A 1 85 ? 5.917 -0.531 -2.410 1.00 97.50 85 GLY A N 1
ATOM 675 C CA . GLY A 1 85 ? 4.736 -0.780 -1.579 1.00 97.50 85 GLY A CA 1
ATOM 676 C C . GLY A 1 85 ? 4.611 0.187 -0.398 1.00 97.50 85 GLY A C 1
ATOM 677 O O . GLY A 1 85 ? 3.516 0.671 -0.109 1.00 97.50 85 GLY A O 1
ATOM 678 N N . GLU A 1 86 ? 5.725 0.528 0.258 1.00 97.12 86 GLU A N 1
ATOM 679 C CA . GLU A 1 86 ? 5.743 1.512 1.343 1.00 97.12 86 GLU A CA 1
ATOM 680 C C . GLU A 1 86 ? 5.281 2.878 0.829 1.00 97.12 86 GLU A C 1
ATOM 682 O O . GLU A 1 86 ? 4.421 3.515 1.438 1.00 97.12 86 GLU A O 1
ATOM 687 N N . LYS A 1 87 ? 5.812 3.324 -0.316 1.00 96.56 87 LYS A N 1
ATOM 688 C CA . LYS A 1 87 ? 5.448 4.613 -0.921 1.00 96.56 87 LYS A CA 1
ATOM 689 C C . LYS A 1 87 ? 3.986 4.658 -1.353 1.00 96.56 87 LYS A C 1
ATOM 691 O O . LYS A 1 87 ? 3.326 5.679 -1.154 1.00 96.56 87 LYS A O 1
ATOM 696 N N . LEU A 1 88 ? 3.470 3.548 -1.875 1.00 97.81 88 LEU A N 1
ATOM 697 C CA . LEU A 1 88 ? 2.060 3.395 -2.213 1.00 97.81 88 LEU A CA 1
ATOM 698 C C . LEU A 1 88 ? 1.160 3.545 -0.974 1.00 97.81 88 LEU A C 1
ATOM 700 O O . LEU A 1 88 ? 0.195 4.308 -1.006 1.00 97.81 88 LEU A O 1
ATOM 704 N N . LEU A 1 89 ? 1.495 2.885 0.141 1.00 97.12 89 LEU A N 1
ATOM 705 C CA . LEU A 1 89 ? 0.739 3.046 1.387 1.00 97.12 89 LEU A CA 1
ATOM 706 C C . LEU A 1 89 ? 0.878 4.451 1.984 1.00 97.12 89 LEU A C 1
ATOM 708 O O . LEU A 1 89 ? -0.119 4.997 2.454 1.00 97.12 89 LEU A O 1
ATOM 712 N N . GLN A 1 90 ? 2.068 5.064 1.933 1.00 95.56 90 GLN A N 1
ATOM 713 C CA . GLN A 1 90 ? 2.258 6.462 2.354 1.00 95.56 90 GLN A CA 1
ATOM 714 C C . GLN A 1 90 ? 1.292 7.379 1.605 1.00 95.56 90 GLN A C 1
ATOM 716 O O . GLN A 1 90 ? 0.598 8.182 2.226 1.00 95.56 90 GLN A O 1
ATOM 721 N N . TYR A 1 91 ? 1.199 7.220 0.283 1.00 95.38 91 TYR A N 1
ATOM 722 C CA . TYR A 1 91 ? 0.271 7.985 -0.540 1.00 95.38 91 TYR A CA 1
ATOM 723 C C . TYR A 1 91 ? -1.190 7.758 -0.138 1.00 95.38 91 TYR A C 1
ATOM 725 O O . TYR A 1 91 ? -1.908 8.733 0.091 1.00 95.38 91 TYR A O 1
ATOM 733 N N . ALA A 1 92 ? -1.624 6.500 0.001 1.00 96.31 92 ALA A N 1
ATOM 734 C CA . ALA A 1 92 ? -2.997 6.173 0.388 1.00 96.31 92 ALA A CA 1
ATOM 735 C C . ALA A 1 92 ? -3.364 6.765 1.762 1.00 96.31 92 ALA A C 1
ATOM 737 O O . ALA A 1 92 ? -4.428 7.361 1.924 1.00 96.31 92 ALA A O 1
ATOM 738 N N . PHE A 1 93 ? -2.459 6.678 2.741 1.00 94.94 93 PHE A N 1
ATOM 739 C CA . PHE A 1 93 ? -2.680 7.226 4.082 1.00 94.94 93 PHE A CA 1
ATOM 740 C C . PHE A 1 93 ? -2.739 8.753 4.062 1.00 94.94 93 PHE A C 1
ATOM 742 O O . PHE A 1 93 ? -3.577 9.348 4.733 1.00 94.94 93 PHE A O 1
ATOM 749 N N . THR A 1 94 ? -1.873 9.405 3.283 1.00 92.50 94 THR A N 1
ATOM 750 C CA . THR A 1 94 ? -1.909 10.861 3.112 1.00 92.50 94 THR A CA 1
ATOM 751 C C . THR A 1 94 ? -3.182 11.313 2.402 1.00 92.50 94 THR A C 1
ATOM 753 O O . THR A 1 94 ? -3.723 12.355 2.761 1.00 92.50 94 THR A O 1
ATOM 756 N N . LYS A 1 95 ? -3.691 10.542 1.433 1.00 92.25 95 LYS A N 1
ATOM 757 C CA . LYS A 1 95 ? -4.945 10.851 0.732 1.00 92.25 95 LYS A CA 1
ATOM 758 C C . LYS A 1 95 ? -6.170 10.813 1.638 1.00 92.25 95 LYS A C 1
ATOM 760 O O . LYS A 1 95 ? -7.048 11.645 1.450 1.00 92.25 95 LYS A O 1
ATOM 765 N N . LEU A 1 96 ? -6.196 9.900 2.606 1.00 91.56 96 LEU A N 1
ATOM 766 C CA . LEU A 1 96 ? -7.268 9.782 3.603 1.00 91.56 96 LEU A CA 1
ATOM 767 C C . LEU A 1 96 ? -7.034 10.654 4.847 1.00 91.56 96 LEU A C 1
ATOM 769 O O . LEU A 1 96 ? -7.859 10.695 5.752 1.00 91.56 96 LEU A O 1
ATOM 773 N N . SER A 1 97 ? -5.901 11.353 4.930 1.00 86.44 97 SER A N 1
ATOM 774 C CA . SER A 1 97 ? -5.620 12.255 6.042 1.00 86.44 97 SER A CA 1
ATOM 775 C C . SER A 1 97 ? -6.282 13.612 5.823 1.00 86.44 97 SER A C 1
ATOM 777 O O . SER A 1 97 ? -6.007 14.308 4.845 1.00 86.44 97 SER A O 1
ATOM 779 N N . ASN A 1 98 ? -7.045 14.064 6.817 1.00 74.06 98 ASN A N 1
ATOM 780 C CA . ASN A 1 98 ? -7.605 15.419 6.849 1.00 74.06 98 ASN A CA 1
ATOM 781 C C . ASN A 1 98 ? -6.545 16.516 7.067 1.00 74.06 98 ASN A C 1
ATOM 783 O O . ASN A 1 98 ? -6.797 17.695 6.818 1.00 74.06 98 ASN A O 1
ATOM 787 N N . ILE A 1 99 ? -5.340 16.155 7.523 1.00 72.12 99 ILE A N 1
ATOM 788 C CA . ILE A 1 99 ? -4.269 17.106 7.842 1.00 72.12 99 ILE A CA 1
ATOM 789 C C . ILE A 1 99 ? -3.173 16.988 6.783 1.00 72.12 99 ILE A C 1
ATOM 791 O O . ILE A 1 99 ? -2.267 16.166 6.894 1.00 72.12 99 ILE A O 1
ATOM 795 N N . LYS A 1 100 ? -3.237 17.846 5.758 1.00 65.38 100 LYS A N 1
ATOM 796 C CA . LYS A 1 100 ? -2.306 17.826 4.611 1.00 65.38 100 LYS A CA 1
ATOM 797 C C . LYS A 1 100 ? -0.846 18.153 4.964 1.00 65.38 100 LYS A C 1
ATOM 799 O O . LYS A 1 100 ? 0.046 17.799 4.205 1.00 65.38 100 LYS A O 1
ATOM 804 N N . SER A 1 101 ? -0.600 18.833 6.088 1.00 66.25 101 SER A N 1
ATOM 805 C CA . SER A 1 101 ? 0.732 19.336 6.480 1.00 66.25 101 SER A CA 1
ATOM 806 C C . SER A 1 101 ? 1.473 18.440 7.488 1.00 66.25 101 SER A C 1
ATOM 808 O O . SER A 1 101 ? 2.640 18.672 7.793 1.00 66.25 101 SER A O 1
ATOM 810 N N . LEU A 1 102 ? 0.820 17.399 8.022 1.00 70.31 102 LEU A N 1
ATOM 811 C CA . LEU A 1 102 ? 1.424 16.497 9.004 1.00 70.31 102 LEU A CA 1
ATOM 812 C C . LEU A 1 102 ? 1.432 15.065 8.474 1.00 70.31 102 LEU A C 1
ATOM 814 O O . LEU A 1 102 ? 0.456 14.606 7.884 1.00 70.31 102 LEU A O 1
ATOM 818 N N . ARG A 1 103 ? 2.523 14.333 8.729 1.00 72.06 103 ARG A N 1
ATOM 819 C CA . ARG A 1 103 ? 2.575 12.898 8.441 1.00 72.06 103 ARG A CA 1
ATOM 820 C C . ARG A 1 103 ? 1.478 12.191 9.252 1.00 72.06 103 ARG A C 1
ATOM 822 O O . ARG A 1 103 ? 1.501 12.304 10.483 1.00 72.06 103 ARG A O 1
ATOM 829 N N . PRO A 1 104 ? 0.538 11.478 8.605 1.00 80.81 104 PRO A N 1
ATOM 830 C CA . PRO A 1 104 ? -0.516 10.778 9.318 1.00 80.81 104 PRO A CA 1
ATOM 831 C C . PRO A 1 104 ? 0.094 9.695 10.208 1.00 80.81 104 PRO A C 1
ATOM 833 O O . PRO A 1 104 ? 1.132 9.111 9.891 1.00 80.81 104 PRO A O 1
ATOM 836 N N . ARG A 1 105 ? -0.551 9.450 11.348 1.00 89.19 105 ARG A N 1
ATOM 837 C CA . ARG A 1 105 ? -0.112 8.475 12.353 1.00 89.19 105 ARG A CA 1
ATOM 838 C C . ARG A 1 105 ? -1.237 7.489 12.685 1.00 89.19 105 ARG A C 1
ATOM 840 O O . ARG A 1 105 ? -1.669 7.448 13.838 1.00 89.19 105 ARG A O 1
ATOM 847 N N . PRO A 1 106 ? -1.758 6.752 11.689 1.00 93.00 106 PRO A N 1
ATOM 848 C CA . PRO A 1 106 ? -2.919 5.898 11.880 1.00 93.00 106 PRO A CA 1
ATOM 849 C C . PRO A 1 106 ? -2.573 4.649 12.693 1.00 93.00 106 PRO A C 1
ATOM 851 O O . PRO A 1 106 ? -1.428 4.184 12.717 1.00 93.00 106 PRO A O 1
ATOM 854 N N . LYS A 1 107 ? -3.588 4.064 13.322 1.00 95.50 107 LYS A N 1
ATOM 855 C CA . LYS A 1 107 ? -3.570 2.641 13.672 1.00 95.50 107 LYS A CA 1
ATOM 856 C C . LYS A 1 107 ? -4.025 1.868 12.443 1.00 95.50 107 LYS A C 1
ATOM 858 O O . LYS A 1 107 ? -4.970 2.285 11.784 1.00 95.50 107 LYS A O 1
ATOM 863 N N . VAL A 1 108 ? -3.365 0.767 12.120 1.00 97.62 108 VAL A N 1
ATOM 864 C CA . VAL A 1 108 ? -3.619 0.044 10.873 1.00 97.62 108 VAL A CA 1
ATOM 865 C C . VAL A 1 108 ? -4.004 -1.398 11.159 1.00 97.62 108 VAL A C 1
ATOM 867 O O . VAL A 1 108 ? -3.358 -2.081 11.951 1.00 97.62 108 VAL A O 1
ATOM 870 N N . ILE A 1 109 ? -5.042 -1.870 10.481 1.00 98.25 109 ILE A N 1
ATOM 871 C CA . ILE A 1 109 ? -5.361 -3.290 10.346 1.00 98.25 109 ILE A CA 1
ATOM 872 C C . ILE A 1 109 ? -5.011 -3.664 8.906 1.00 98.25 109 ILE A C 1
ATOM 874 O O . ILE A 1 109 ? -5.620 -3.125 7.988 1.00 98.25 109 ILE A O 1
ATOM 878 N N . ILE A 1 110 ? -4.022 -4.533 8.696 1.00 97.88 110 ILE A N 1
ATOM 879 C CA . ILE A 1 110 ? -3.686 -5.072 7.373 1.00 97.88 110 ILE A CA 1
ATOM 880 C C . ILE A 1 110 ? -4.371 -6.419 7.196 1.00 97.88 110 ILE A C 1
ATOM 882 O O . ILE A 1 110 ? -4.273 -7.277 8.060 1.00 97.88 110 ILE A O 1
ATOM 886 N N . HIS A 1 111 ? -4.974 -6.628 6.033 1.00 97.75 111 HIS A N 1
ATOM 887 C CA . HIS A 1 111 ? -5.522 -7.904 5.613 1.00 97.75 111 HIS A CA 1
ATOM 888 C C . HIS A 1 111 ? -5.052 -8.223 4.186 1.00 97.75 111 HIS A C 1
ATOM 890 O O . HIS A 1 111 ? -5.525 -7.612 3.222 1.00 97.75 111 HIS A O 1
ATOM 896 N N . PRO A 1 112 ? -4.101 -9.157 4.026 1.00 97.06 112 PRO A N 1
ATOM 897 C CA . PRO A 1 112 ? -3.741 -9.695 2.721 1.00 97.06 112 PRO A CA 1
ATOM 898 C C . PRO A 1 112 ? -4.875 -10.599 2.237 1.00 97.06 112 PRO A C 1
ATOM 900 O O . PRO A 1 112 ? -5.283 -11.517 2.945 1.00 97.06 112 PRO A O 1
ATOM 903 N N . MET A 1 113 ? -5.412 -10.315 1.056 1.00 97.31 113 MET A N 1
ATOM 904 C CA . MET A 1 113 ? -6.672 -10.900 0.591 1.00 97.31 113 MET A CA 1
ATOM 905 C C . MET A 1 113 ? -6.479 -12.108 -0.336 1.00 97.31 113 MET A C 1
ATOM 907 O O . MET A 1 113 ? -7.452 -12.768 -0.690 1.00 97.31 113 MET A O 1
ATOM 911 N N . GLU A 1 114 ? -5.239 -12.394 -0.732 1.00 95.38 114 GLU A N 1
ATOM 912 C CA . GLU A 1 114 ? -4.846 -13.473 -1.644 1.00 95.38 114 GLU A CA 1
ATOM 913 C C . GLU A 1 114 ? -3.487 -14.042 -1.222 1.00 95.38 114 GLU A C 1
ATOM 915 O O . GLU A 1 114 ? -2.756 -13.402 -0.464 1.00 95.38 114 GLU A O 1
ATOM 920 N N . LYS A 1 115 ? -3.116 -15.218 -1.744 1.00 92.81 115 LYS A N 1
ATOM 921 C CA . LYS A 1 115 ? -1.815 -15.861 -1.476 1.00 92.81 115 LYS A CA 1
ATOM 922 C C . LYS A 1 115 ? -1.571 -16.084 0.020 1.00 92.81 115 LYS A C 1
ATOM 924 O O . LYS A 1 115 ? -0.487 -15.831 0.541 1.00 92.81 115 LYS A O 1
ATOM 929 N N . THR A 1 116 ? -2.630 -16.474 0.726 1.00 91.56 116 THR A N 1
ATOM 930 C CA . THR A 1 116 ? -2.634 -16.742 2.171 1.00 91.56 116 THR A CA 1
ATOM 93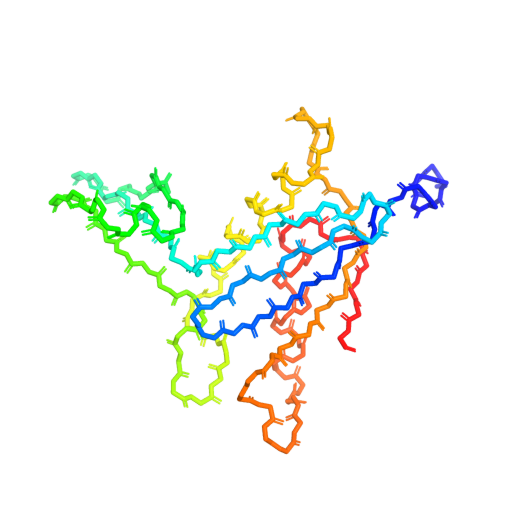1 C C . THR A 1 116 ? -2.869 -18.223 2.473 1.00 91.56 116 THR A C 1
ATOM 933 O O . THR A 1 116 ? -3.227 -18.582 3.597 1.00 91.56 116 THR A O 1
ATOM 936 N N . GLU A 1 117 ? -2.682 -19.104 1.487 1.00 89.50 117 GLU A N 1
ATOM 937 C CA . GLU A 1 117 ? -2.875 -20.544 1.635 1.00 89.50 117 GLU A CA 1
ATOM 938 C C . GLU A 1 117 ? -1.924 -21.105 2.701 1.00 89.50 117 GLU A C 1
ATOM 940 O O . GLU A 1 117 ? -0.715 -20.899 2.661 1.00 89.50 117 GLU A O 1
ATOM 945 N N . GLY A 1 118 ? -2.474 -21.817 3.690 1.00 90.19 118 GLY A N 1
ATOM 946 C CA . GLY A 1 118 ? -1.697 -22.287 4.846 1.00 90.19 118 GLY A CA 1
ATOM 947 C C . GLY A 1 118 ? -1.396 -21.203 5.894 1.00 90.19 118 GLY A C 1
ATOM 948 O O . GLY A 1 118 ? -0.750 -21.493 6.901 1.00 90.19 118 GLY A O 1
ATOM 949 N N . GLY A 1 119 ? -1.917 -19.988 5.704 1.00 92.56 119 GLY A N 1
ATOM 950 C CA . GLY A 1 119 ? -1.707 -18.834 6.570 1.00 92.56 119 GLY A CA 1
ATOM 951 C C . GLY A 1 119 ? -0.392 -18.102 6.295 1.00 92.56 119 GLY A C 1
ATOM 952 O O . GLY A 1 119 ? 0.517 -18.610 5.650 1.00 92.56 119 GLY A O 1
ATOM 953 N N . LEU A 1 120 ? -0.277 -16.882 6.825 1.00 93.81 120 LEU A N 1
ATOM 954 C CA . LEU A 1 120 ? 0.931 -16.072 6.661 1.00 93.81 120 LEU A CA 1
ATOM 955 C C . LEU A 1 120 ? 2.093 -16.622 7.494 1.00 93.81 120 LEU A C 1
ATOM 957 O O . LEU A 1 120 ? 1.977 -16.807 8.716 1.00 93.81 120 LEU A O 1
ATOM 961 N N . THR A 1 121 ? 3.249 -16.766 6.856 1.00 94.94 121 THR A N 1
ATOM 962 C CA . THR A 1 121 ? 4.516 -17.043 7.530 1.00 94.94 121 THR A CA 1
ATOM 963 C C . THR A 1 121 ? 4.920 -15.883 8.445 1.00 94.94 121 THR A C 1
ATOM 965 O O . THR A 1 121 ? 4.452 -14.747 8.330 1.00 94.94 121 THR A O 1
ATOM 968 N N . MET A 1 122 ? 5.851 -16.136 9.366 1.00 95.31 122 MET A N 1
ATOM 969 C CA . MET A 1 122 ? 6.385 -15.081 10.238 1.00 95.31 122 MET A CA 1
ATOM 970 C C . MET A 1 122 ? 7.122 -13.982 9.459 1.00 95.31 122 MET A C 1
ATOM 972 O O . MET A 1 122 ? 7.106 -12.825 9.882 1.00 95.31 122 MET A O 1
ATOM 976 N N . ILE A 1 123 ? 7.737 -14.329 8.322 1.00 94.00 123 ILE A N 1
ATOM 977 C CA . ILE A 1 123 ? 8.424 -13.372 7.444 1.00 94.00 123 ILE A CA 1
ATOM 978 C C . ILE A 1 123 ? 7.401 -12.450 6.782 1.00 94.00 123 ILE A C 1
ATOM 980 O O . ILE A 1 123 ? 7.572 -11.236 6.828 1.00 94.00 123 ILE A O 1
ATOM 984 N N . GLU A 1 124 ? 6.309 -12.994 6.249 1.00 94.81 124 GLU A N 1
ATOM 985 C CA . GLU A 1 124 ? 5.250 -12.194 5.622 1.00 94.81 124 GLU A CA 1
ATOM 986 C C . GLU A 1 124 ? 4.535 -11.305 6.636 1.00 94.81 124 GLU A C 1
ATOM 988 O O . GLU A 1 124 ? 4.365 -10.112 6.395 1.00 94.81 124 GLU A O 1
ATOM 993 N N . LYS A 1 125 ? 4.193 -11.843 7.816 1.00 96.06 125 LYS A N 1
ATOM 994 C CA . LYS A 1 125 ? 3.626 -11.042 8.914 1.00 96.06 125 LYS A CA 1
ATOM 995 C C . LYS A 1 125 ? 4.542 -9.874 9.275 1.00 96.06 125 LYS A C 1
ATOM 997 O O . LYS A 1 125 ? 4.072 -8.755 9.476 1.00 96.06 125 LYS A O 1
ATOM 1002 N N . ARG A 1 126 ? 5.856 -10.111 9.348 1.00 96.50 126 ARG A N 1
ATOM 1003 C CA . ARG A 1 126 ? 6.824 -9.040 9.595 1.00 96.50 126 ARG A CA 1
ATOM 1004 C C . ARG A 1 126 ? 6.860 -8.048 8.436 1.00 96.50 126 ARG A C 1
ATOM 1006 O O . ARG A 1 126 ? 6.795 -6.856 8.700 1.00 96.50 126 ARG A O 1
ATOM 1013 N N . ALA A 1 127 ? 6.899 -8.513 7.191 1.00 96.06 127 ALA A N 1
ATOM 1014 C CA . ALA A 1 127 ? 6.909 -7.650 6.015 1.00 96.06 127 ALA A CA 1
ATOM 1015 C C . ALA A 1 127 ? 5.692 -6.712 5.990 1.00 96.06 127 ALA A C 1
ATOM 1017 O O . ALA A 1 127 ? 5.868 -5.502 5.934 1.00 96.06 127 ALA A O 1
ATOM 1018 N N . PHE A 1 128 ? 4.467 -7.219 6.151 1.00 97.44 128 PHE A N 1
ATOM 1019 C CA . PHE A 1 128 ? 3.280 -6.357 6.209 1.00 97.44 128 PHE A CA 1
ATOM 1020 C C . PHE A 1 128 ? 3.325 -5.357 7.365 1.00 97.44 128 PHE A C 1
ATOM 1022 O O . PHE A 1 128 ? 2.992 -4.184 7.190 1.00 97.44 128 PHE A O 1
ATOM 1029 N N . ARG A 1 129 ? 3.768 -5.796 8.548 1.00 97.75 129 ARG A N 1
ATOM 1030 C CA . ARG A 1 129 ? 3.899 -4.907 9.703 1.00 97.75 129 ARG A CA 1
ATOM 1031 C C . ARG A 1 129 ? 4.881 -3.769 9.435 1.00 97.75 129 ARG A C 1
ATOM 1033 O O . ARG A 1 129 ? 4.533 -2.615 9.672 1.00 97.75 129 ARG A O 1
ATOM 1040 N N . GLU A 1 130 ? 6.074 -4.088 8.944 1.00 97.75 130 GLU A N 1
ATOM 1041 C CA . GLU A 1 130 ? 7.094 -3.090 8.613 1.00 97.75 130 GLU A CA 1
ATOM 1042 C C . GLU A 1 130 ? 6.625 -2.174 7.478 1.00 97.75 130 GLU A C 1
ATOM 1044 O O . GLU A 1 130 ? 6.894 -0.981 7.521 1.00 97.75 130 GLU A O 1
ATOM 1049 N N . LEU A 1 131 ? 5.862 -2.688 6.508 1.00 97.19 131 LEU A N 1
ATOM 1050 C CA . LEU A 1 131 ? 5.306 -1.892 5.415 1.00 97.19 131 LEU A CA 1
ATOM 1051 C C . LEU A 1 131 ? 4.376 -0.786 5.939 1.00 97.19 131 LEU A C 1
ATOM 1053 O O . LEU A 1 131 ? 4.533 0.384 5.590 1.00 97.19 131 LEU A O 1
ATOM 1057 N N . ALA A 1 132 ? 3.426 -1.131 6.817 1.00 97.31 132 ALA A N 1
ATOM 1058 C CA . ALA A 1 132 ? 2.528 -0.144 7.421 1.00 97.31 132 ALA A CA 1
ATOM 1059 C C . ALA A 1 132 ? 3.266 0.828 8.349 1.00 97.31 132 ALA A C 1
ATOM 1061 O O . ALA A 1 132 ? 2.975 2.026 8.335 1.00 97.31 132 ALA A O 1
ATOM 1062 N N . VAL A 1 133 ? 4.222 0.343 9.148 1.00 96.88 133 VAL A N 1
ATOM 1063 C CA . VAL A 1 133 ? 5.040 1.205 10.019 1.00 96.88 133 VAL A CA 1
ATOM 1064 C C . VAL A 1 133 ? 5.870 2.179 9.181 1.00 96.88 133 VAL A C 1
ATOM 1066 O O . VAL A 1 133 ? 5.844 3.384 9.441 1.00 96.88 133 VAL A O 1
ATOM 1069 N N . GLY A 1 134 ? 6.518 1.692 8.121 1.00 95.94 134 GLY A N 1
ATOM 1070 C CA . GLY A 1 134 ? 7.219 2.497 7.122 1.00 95.94 134 GLY A CA 1
ATOM 1071 C C . GLY A 1 134 ? 6.294 3.519 6.466 1.00 95.94 134 GLY A C 1
ATOM 1072 O O . GLY A 1 134 ? 6.693 4.660 6.229 1.00 95.94 134 GLY A O 1
ATOM 1073 N N . ALA A 1 135 ? 5.012 3.193 6.292 1.00 95.56 135 ALA A N 1
ATOM 1074 C CA . ALA A 1 135 ? 4.008 4.133 5.808 1.00 95.56 135 ALA A CA 1
ATOM 1075 C C . ALA A 1 135 ? 3.559 5.199 6.829 1.00 95.56 135 ALA A C 1
ATOM 1077 O O . ALA A 1 135 ? 3.018 6.234 6.446 1.00 95.56 135 ALA A O 1
ATOM 1078 N N . GLY A 1 136 ? 3.881 5.032 8.114 1.00 93.69 136 GLY A N 1
ATOM 1079 C CA . GLY A 1 136 ? 3.564 5.978 9.191 1.00 93.69 136 GLY A CA 1
ATOM 1080 C C . GLY A 1 136 ? 2.630 5.429 10.270 1.00 93.69 136 GLY A C 1
ATOM 1081 O O . GLY A 1 136 ? 2.254 6.178 11.175 1.00 93.69 136 GLY A O 1
ATOM 1082 N N . ALA A 1 137 ? 2.257 4.148 10.208 1.00 95.19 137 ALA A N 1
ATOM 1083 C CA . ALA A 1 137 ? 1.418 3.529 11.224 1.00 95.19 137 ALA A CA 1
ATOM 1084 C C . ALA A 1 137 ? 2.096 3.533 12.602 1.00 95.19 137 ALA A C 1
ATOM 1086 O O . ALA A 1 137 ? 3.285 3.239 12.731 1.00 95.19 137 ALA A O 1
ATOM 1087 N N . ILE A 1 138 ? 1.327 3.832 13.650 1.00 94.88 138 ILE A N 1
ATOM 1088 C CA . ILE A 1 138 ? 1.812 3.788 15.043 1.00 94.88 138 ILE A CA 1
ATOM 1089 C C . ILE A 1 138 ? 1.553 2.442 15.718 1.00 94.88 138 ILE A C 1
ATOM 1091 O O . ILE A 1 138 ? 2.234 2.083 16.675 1.00 94.88 138 ILE A O 1
ATOM 1095 N N . GLU A 1 139 ? 0.562 1.710 15.225 1.00 95.00 139 GLU A N 1
ATOM 1096 C CA . GLU A 1 139 ? 0.194 0.377 15.676 1.00 95.00 139 GLU A CA 1
ATOM 1097 C C . GLU A 1 139 ? -0.338 -0.391 14.472 1.00 95.00 139 GLU A C 1
ATOM 1099 O O . GLU A 1 139 ? -1.057 0.178 13.650 1.00 95.00 139 GLU A O 1
ATOM 1104 N N . VAL A 1 140 ? 0.026 -1.668 14.365 1.00 97.50 140 VAL A N 1
ATOM 1105 C CA . VAL A 1 140 ? -0.393 -2.529 13.258 1.00 97.50 140 VAL A CA 1
ATOM 1106 C C . VAL A 1 140 ? -0.938 -3.841 13.806 1.00 97.50 140 VAL A C 1
ATOM 1108 O O . VAL A 1 140 ? -0.319 -4.464 14.676 1.00 97.50 140 VAL A O 1
ATOM 1111 N N . LYS A 1 141 ? -2.085 -4.255 13.274 1.00 97.44 141 LYS A N 1
ATOM 1112 C CA . LYS A 1 141 ? -2.689 -5.578 13.444 1.00 97.44 141 LYS A CA 1
ATOM 1113 C C . LYS A 1 141 ? -2.797 -6.258 12.080 1.00 97.44 141 LYS A C 1
ATOM 1115 O O . LYS A 1 141 ? -2.920 -5.573 11.069 1.00 97.44 141 LYS A O 1
ATOM 1120 N N . LEU A 1 142 ? -2.705 -7.583 12.088 1.00 94.06 142 LEU A N 1
ATOM 1121 C CA . LEU A 1 142 ? -2.812 -8.483 10.940 1.00 94.06 142 LEU A CA 1
ATOM 1122 C C . LEU A 1 142 ? -3.920 -9.492 11.217 1.00 94.06 142 LEU A C 1
ATOM 1124 O O . LEU A 1 142 ? -4.048 -9.844 12.415 1.00 94.06 142 LEU A O 1
#

pLDDT: mean 90.93, std 11.94, range [46.25, 98.62]

Sequence (142 aa):
MLTRILSHFASVLYVQIWENRLKVTD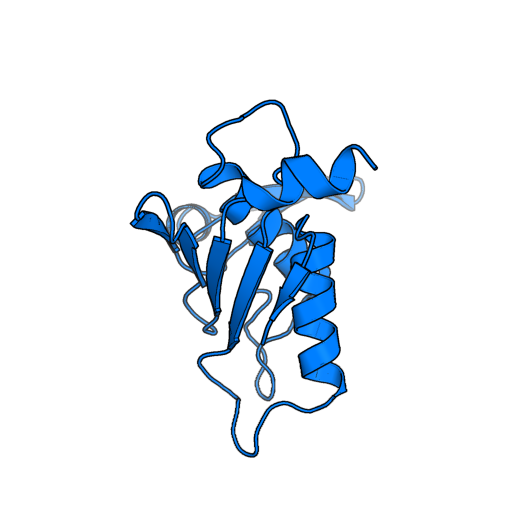ISTGEVFDDAPYVIIKIFDKGEKIISGIGSIANQHLASNEISVNPFSHPRVLFSDFYVGEKLLQYAFTKLSNIKSLRPRPKVIIHPMEKTEGGLTMIEKRAFRELAVGAGAIEVKL